Protein AF-A0A0F5ZRV3-F1 (afdb_monomer_lite)

Organism: Stenotrophomonas maltophilia (NCBI:txid40324)

Foldseek 3Di:
DPPPQDPVLVVLCVVLVADCPDPVSVVVSVPDPVVCVVVDPVSSVVCNVVSNVRVVVPPD

Sequence (60 aa):
MVRLPDRLQIALLRASGCNPNDPATQALMDSWPLDQLRQDPAAKRALWPQLRALRKRGTP

InterPro domains:
  IPR036654 DNA polymerase III, psi subunit superfamily [G3DSA:3.40.50.10220] (2-57)
  IPR036654 DNA polymerase III, psi subunit superfamily [SSF102220] (17-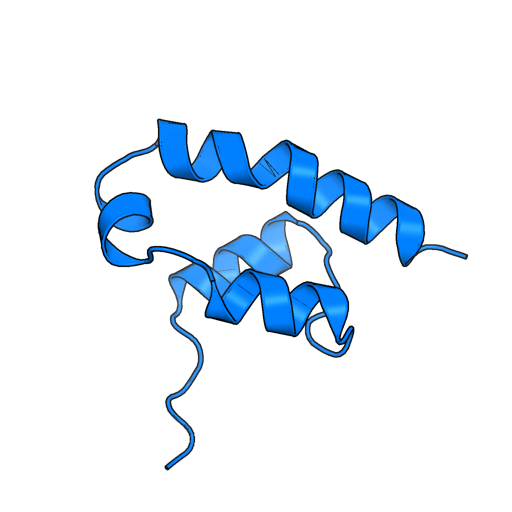53)

Structure (mmCIF, N/CA/C/O backbone):
data_AF-A0A0F5ZRV3-F1
#
_entry.id   AF-A0A0F5ZRV3-F1
#
loop_
_atom_site.group_PDB
_atom_site.id
_atom_site.type_symbol
_atom_site.label_atom_id
_atom_site.label_alt_id
_atom_site.label_comp_id
_atom_site.label_asym_id
_atom_site.label_entity_id
_atom_site.label_seq_id
_atom_site.pdbx_PDB_ins_code
_atom_site.Cartn_x
_atom_site.Cartn_y
_atom_site.Cartn_z
_atom_site.occupancy
_atom_site.B_iso_or_equiv
_atom_site.auth_seq_id
_atom_site.auth_comp_id
_atom_site.auth_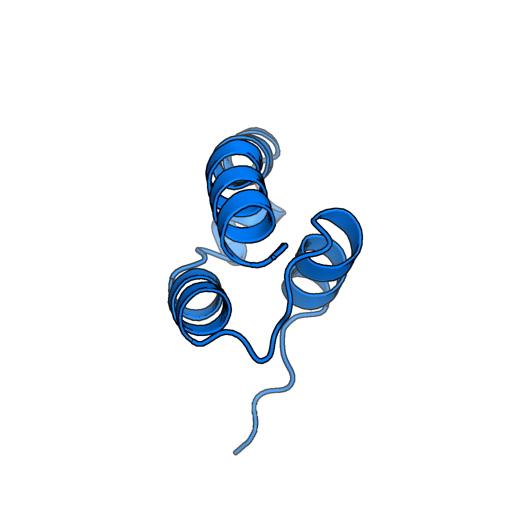asym_id
_atom_site.auth_atom_id
_atom_site.pdbx_PDB_model_num
ATOM 1 N N . MET A 1 1 ? -10.676 -13.573 14.945 1.00 44.47 1 MET A N 1
ATOM 2 C CA . MET A 1 1 ? -10.105 -14.282 13.778 1.00 44.47 1 MET A CA 1
ATOM 3 C C . MET A 1 1 ? -8.869 -13.524 13.326 1.00 44.47 1 MET A C 1
ATOM 5 O O . MET A 1 1 ? -9.016 -12.452 12.760 1.00 44.47 1 MET A O 1
ATOM 9 N N . VAL A 1 2 ? -7.665 -14.025 13.607 1.00 47.91 2 VAL A N 1
ATOM 10 C CA . VAL A 1 2 ? -6.444 -13.447 13.027 1.00 47.91 2 VAL A CA 1
ATOM 11 C C . VAL A 1 2 ? -6.390 -13.938 11.583 1.00 47.91 2 VAL A C 1
ATOM 13 O O . VAL A 1 2 ? -6.047 -15.095 11.342 1.00 47.91 2 VAL A O 1
ATOM 16 N N . ARG A 1 3 ? -6.811 -13.112 10.616 1.00 57.59 3 ARG A N 1
ATOM 17 C CA . ARG A 1 3 ? -6.444 -13.375 9.220 1.00 57.59 3 ARG A CA 1
ATOM 18 C C . ARG A 1 3 ? -4.927 -13.278 9.176 1.00 57.59 3 ARG A C 1
ATOM 20 O O . ARG A 1 3 ? -4.369 -12.223 9.459 1.00 57.59 3 ARG A O 1
ATOM 27 N N . LEU A 1 4 ? -4.271 -14.404 8.914 1.00 58.53 4 LEU A N 1
ATOM 28 C CA . LEU A 1 4 ? -2.829 -14.421 8.722 1.00 58.53 4 LEU A CA 1
ATOM 29 C C . LEU A 1 4 ? -2.493 -13.399 7.618 1.00 58.53 4 LEU A C 1
ATOM 31 O O . LEU A 1 4 ? -3.179 -13.425 6.590 1.00 58.53 4 LEU A O 1
ATOM 35 N N . PRO A 1 5 ? -1.491 -12.520 7.803 1.00 67.31 5 PRO A N 1
ATOM 36 C CA . PRO A 1 5 ? -1.119 -11.547 6.786 1.00 67.31 5 PRO A CA 1
ATOM 37 C C . PRO A 1 5 ? -0.831 -12.250 5.466 1.00 67.31 5 PRO A C 1
ATOM 39 O O . PRO A 1 5 ? -0.177 -13.300 5.430 1.00 67.31 5 PRO A O 1
ATOM 42 N N . ASP A 1 6 ? -1.327 -11.676 4.377 1.00 80.19 6 ASP A N 1
ATOM 43 C CA . ASP A 1 6 ? -1.158 -12.246 3.051 1.00 80.19 6 ASP A CA 1
ATOM 44 C C . ASP A 1 6 ? 0.330 -12.486 2.758 1.00 80.19 6 ASP A C 1
ATOM 46 O O . ASP A 1 6 ? 1.188 -11.652 3.057 1.00 80.19 6 ASP A O 1
ATOM 50 N N . ARG A 1 7 ? 0.672 -13.616 2.122 1.00 83.12 7 ARG A N 1
ATOM 51 C CA . ARG A 1 7 ? 2.080 -13.942 1.803 1.00 83.12 7 ARG A CA 1
ATOM 52 C C . ARG A 1 7 ? 2.766 -12.828 1.005 1.00 83.12 7 ARG A C 1
ATOM 54 O O . ARG A 1 7 ? 3.962 -12.599 1.173 1.00 83.12 7 ARG A O 1
ATOM 61 N N . LEU A 1 8 ? 1.999 -12.114 0.176 1.00 84.62 8 LEU A N 1
ATOM 62 C CA . LEU A 1 8 ? 2.456 -10.932 -0.552 1.00 84.62 8 LEU A CA 1
ATOM 63 C C . LEU A 1 8 ? 2.836 -9.786 0.392 1.00 84.62 8 LEU A C 1
ATOM 65 O O . LEU A 1 8 ? 3.875 -9.168 0.181 1.00 84.62 8 LEU A O 1
ATOM 69 N N . GLN A 1 9 ? 2.040 -9.529 1.435 1.00 84.81 9 GLN A N 1
ATOM 70 C CA . GLN A 1 9 ? 2.352 -8.498 2.423 1.00 84.81 9 GLN A CA 1
ATOM 71 C C . GLN A 1 9 ? 3.660 -8.820 3.143 1.00 84.81 9 GLN A C 1
ATOM 73 O O . GLN A 1 9 ? 4.549 -7.977 3.219 1.00 84.81 9 GLN A O 1
ATOM 78 N N . ILE A 1 10 ? 3.820 -10.070 3.590 1.00 86.44 10 ILE A N 1
ATOM 79 C CA . ILE A 1 10 ? 5.042 -10.537 4.258 1.00 86.44 10 ILE A CA 1
ATOM 80 C C . ILE A 1 10 ? 6.262 -10.403 3.334 1.00 86.44 10 ILE A C 1
ATOM 82 O O . ILE A 1 10 ? 7.321 -9.950 3.770 1.00 86.44 10 ILE A O 1
ATOM 86 N N . ALA A 1 11 ? 6.132 -10.786 2.059 1.00 87.69 11 ALA A N 1
ATOM 87 C CA . ALA A 1 11 ? 7.213 -10.673 1.083 1.00 87.69 11 ALA A CA 1
ATOM 88 C C . ALA A 1 11 ? 7.596 -9.209 0.814 1.00 87.69 11 ALA A C 1
ATOM 90 O O . ALA A 1 11 ? 8.783 -8.885 0.799 1.00 87.69 11 ALA A O 1
ATOM 91 N N . LEU A 1 12 ? 6.603 -8.325 0.657 1.00 85.50 12 LEU A N 1
ATOM 92 C CA . LEU A 1 12 ? 6.821 -6.888 0.497 1.00 85.50 12 LEU A CA 1
ATOM 93 C C . LEU A 1 12 ? 7.536 -6.311 1.717 1.00 85.50 12 LEU A C 1
ATOM 95 O O . LEU A 1 12 ? 8.562 -5.660 1.550 1.00 85.50 12 LEU A O 1
ATOM 99 N N . LEU A 1 13 ? 7.072 -6.603 2.934 1.00 85.12 13 LEU A N 1
ATOM 100 C CA . LEU A 1 13 ? 7.709 -6.141 4.170 1.00 85.12 13 LEU A CA 1
ATOM 101 C C . LEU A 1 13 ? 9.173 -6.572 4.273 1.00 85.12 13 LEU A C 1
ATOM 103 O O . LEU A 1 13 ? 10.039 -5.728 4.506 1.00 85.12 13 LEU A O 1
ATOM 107 N N . ARG A 1 14 ? 9.466 -7.859 4.037 1.00 85.25 14 ARG A N 1
ATOM 108 C CA . ARG A 1 14 ? 10.848 -8.364 4.053 1.00 85.25 14 ARG A CA 1
ATOM 109 C C . ARG A 1 14 ? 11.724 -7.665 3.021 1.00 85.25 14 ARG A C 1
ATOM 111 O O . ARG A 1 14 ? 12.840 -7.284 3.345 1.00 85.25 14 ARG A O 1
ATOM 118 N N . ALA A 1 15 ? 11.221 -7.476 1.803 1.00 88.25 15 ALA A N 1
ATOM 119 C CA . ALA 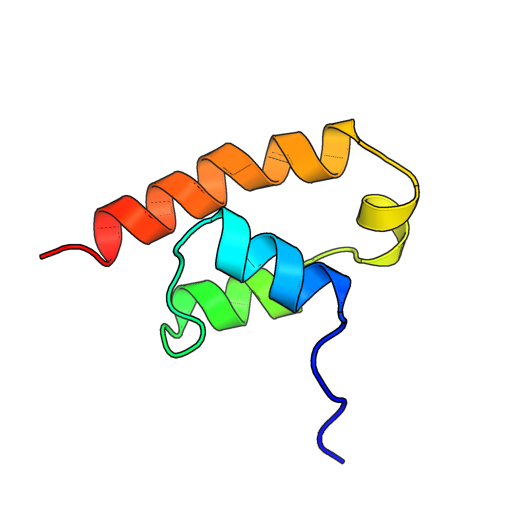A 1 15 ? 11.954 -6.777 0.750 1.00 88.25 15 ALA A CA 1
ATOM 120 C C . ALA A 1 15 ? 12.136 -5.275 1.050 1.00 88.25 15 ALA A C 1
ATOM 122 O O . ALA A 1 15 ? 13.119 -4.674 0.624 1.00 88.25 15 ALA A O 1
ATOM 123 N N . SER A 1 16 ? 11.212 -4.672 1.803 1.00 83.44 16 SER A N 1
ATOM 124 C CA . SER A 1 16 ? 11.277 -3.267 2.224 1.00 83.44 16 SER A CA 1
ATOM 125 C C . SER A 1 16 ? 12.266 -3.026 3.358 1.00 83.44 16 SER A C 1
ATOM 127 O O . SER A 1 16 ? 1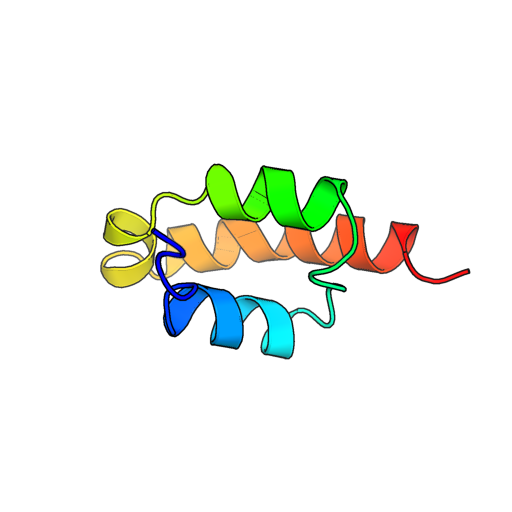2.797 -1.923 3.475 1.00 83.44 16 SER A O 1
ATOM 129 N N . GLY A 1 17 ? 12.443 -4.016 4.238 1.00 86.81 17 GLY A N 1
ATOM 130 C CA . GLY A 1 17 ? 13.077 -3.828 5.542 1.00 86.81 17 GLY A CA 1
ATOM 131 C C . GLY A 1 17 ? 12.250 -2.962 6.504 1.00 86.81 17 GLY A C 1
ATOM 132 O O . GLY A 1 17 ? 12.817 -2.361 7.411 1.00 86.81 17 GLY A O 1
ATOM 133 N N . CYS A 1 18 ? 10.933 -2.846 6.293 1.00 86.44 18 CYS A N 1
ATOM 134 C CA . CYS A 1 18 ? 10.035 -2.135 7.210 1.00 86.44 18 CYS A CA 1
ATOM 135 C C . CYS A 1 18 ? 9.697 -3.021 8.414 1.00 86.44 18 CYS A C 1
ATOM 137 O O . CYS A 1 18 ? 9.537 -4.234 8.271 1.00 86.44 18 CYS A O 1
ATOM 139 N N . ASN A 1 19 ? 9.562 -2.412 9.593 1.00 83.19 19 ASN A N 1
ATOM 140 C CA . ASN A 1 19 ? 9.198 -3.127 10.811 1.00 83.19 19 ASN A CA 1
ATOM 141 C C . ASN A 1 19 ? 7.669 -3.330 10.864 1.00 83.19 19 ASN A C 1
ATOM 143 O O . ASN A 1 19 ? 6.949 -2.341 10.959 1.00 83.19 19 ASN A O 1
ATOM 147 N N . PRO A 1 20 ? 7.146 -4.570 10.849 1.00 81.69 20 PRO A N 1
ATOM 148 C CA . PRO A 1 20 ? 5.703 -4.817 10.941 1.00 81.69 20 PRO A CA 1
ATOM 149 C C . PRO A 1 20 ? 5.090 -4.412 12.290 1.00 81.69 20 PRO A C 1
ATOM 151 O O . PRO A 1 20 ? 3.874 -4.307 12.394 1.00 81.69 20 PRO A O 1
ATOM 154 N N . ASN A 1 21 ? 5.902 -4.188 13.328 1.00 82.06 21 ASN A N 1
ATOM 155 C CA . ASN A 1 21 ? 5.423 -3.712 14.628 1.00 82.06 21 ASN A CA 1
ATOM 156 C C . ASN A 1 21 ? 5.251 -2.185 14.680 1.00 82.06 21 ASN A C 1
ATOM 158 O O . ASN A 1 21 ? 4.702 -1.673 15.650 1.00 82.06 21 ASN A O 1
ATOM 162 N N . ASP A 1 22 ? 5.726 -1.457 13.666 1.00 84.62 22 ASP A N 1
ATOM 163 C CA . ASP A 1 22 ? 5.549 -0.010 13.578 1.00 84.62 22 ASP A CA 1
ATOM 164 C C . ASP A 1 22 ? 4.091 0.320 13.195 1.00 84.62 22 ASP A C 1
ATOM 166 O O . ASP A 1 22 ? 3.625 -0.147 12.147 1.00 84.62 22 ASP A O 1
ATOM 170 N N . PRO A 1 23 ? 3.360 1.131 13.987 1.00 85.06 23 PRO A N 1
ATOM 171 C CA . PRO A 1 23 ? 1.966 1.472 13.702 1.00 85.06 23 PRO A CA 1
ATOM 172 C C . PRO A 1 23 ? 1.762 2.084 12.313 1.00 85.06 23 PRO A C 1
ATOM 174 O O . PRO A 1 23 ? 0.755 1.815 11.660 1.00 85.06 23 PRO A O 1
ATOM 177 N N . ALA A 1 24 ? 2.728 2.871 11.824 1.00 84.81 24 ALA A N 1
ATOM 178 C CA . ALA A 1 24 ? 2.649 3.464 10.491 1.00 84.81 24 ALA A CA 1
ATOM 179 C C . ALA A 1 24 ? 2.757 2.404 9.382 1.00 84.81 24 ALA A C 1
ATOM 181 O O . ALA A 1 24 ? 2.079 2.499 8.358 1.00 84.81 24 ALA A O 1
ATOM 182 N N . THR A 1 25 ? 3.570 1.369 9.603 1.00 86.31 25 THR A N 1
ATOM 183 C CA . THR A 1 25 ? 3.676 0.223 8.696 1.00 86.31 25 THR A CA 1
ATOM 184 C C . THR A 1 25 ? 2.396 -0.616 8.720 1.00 86.31 25 THR A C 1
ATOM 186 O O . THR A 1 25 ? 1.914 -0.988 7.654 1.00 86.31 25 THR A O 1
ATOM 189 N N . GLN A 1 26 ? 1.796 -0.853 9.893 1.00 86.06 26 GLN A N 1
ATOM 190 C CA . GLN A 1 26 ? 0.528 -1.591 10.005 1.00 86.06 26 GLN A CA 1
ATOM 191 C C . GLN A 1 26 ? -0.628 -0.871 9.302 1.00 86.06 26 GLN A C 1
ATOM 193 O O . GLN A 1 26 ? -1.307 -1.473 8.475 1.00 86.06 26 GLN A O 1
ATOM 198 N N . ALA A 1 27 ? -0.790 0.435 9.540 1.00 87.00 27 ALA A N 1
ATOM 199 C CA . ALA A 1 27 ? -1.812 1.238 8.867 1.00 87.00 27 ALA A CA 1
ATOM 200 C C . ALA A 1 27 ? -1.634 1.236 7.338 1.00 87.00 27 ALA A C 1
ATOM 202 O O . ALA A 1 27 ? -2.605 1.148 6.585 1.00 87.00 27 ALA A O 1
ATOM 203 N N . LEU A 1 28 ? -0.382 1.287 6.866 1.00 85.00 28 LEU A N 1
ATOM 204 C CA . LEU A 1 28 ? -0.085 1.188 5.442 1.00 85.00 28 LEU A CA 1
ATOM 205 C C . LEU A 1 28 ? -0.469 -0.195 4.886 1.00 85.00 28 LEU A C 1
ATOM 207 O O . LEU A 1 28 ? -1.085 -0.263 3.825 1.00 85.00 28 LEU A O 1
ATOM 211 N N . MET A 1 29 ? -0.144 -1.282 5.590 1.00 85.38 29 MET A N 1
ATOM 212 C CA . MET A 1 29 ? -0.482 -2.648 5.171 1.00 85.38 29 MET A CA 1
ATOM 213 C C . MET A 1 29 ? -1.988 -2.885 5.066 1.00 85.38 29 MET A C 1
ATOM 215 O O . MET A 1 29 ? -2.419 -3.535 4.112 1.00 85.38 29 MET A O 1
ATOM 219 N N . ASP A 1 30 ? -2.769 -2.352 6.007 1.00 86.25 30 ASP A N 1
ATOM 220 C CA . ASP A 1 30 ? -4.233 -2.445 5.985 1.00 86.25 30 ASP A CA 1
ATOM 221 C C . ASP A 1 30 ? -4.833 -1.707 4.780 1.00 86.25 30 ASP A C 1
ATOM 223 O O . ASP A 1 30 ? -5.844 -2.132 4.226 1.00 86.25 30 ASP A O 1
ATOM 227 N N . SER A 1 31 ? -4.178 -0.636 4.318 1.00 85.38 31 SER A N 1
ATOM 228 C CA . SER A 1 31 ? -4.612 0.129 3.143 1.00 85.38 31 SER A CA 1
ATOM 229 C C . SER A 1 31 ? -4.243 -0.504 1.792 1.00 85.38 31 SER A C 1
ATOM 231 O O . SER A 1 31 ? -4.649 0.008 0.747 1.00 85.38 31 SER A O 1
ATOM 233 N N . TRP A 1 32 ? -3.455 -1.588 1.763 1.00 86.88 32 TRP A N 1
ATOM 234 C CA . TRP A 1 32 ? -2.951 -2.134 0.502 1.00 86.88 32 TRP A CA 1
ATOM 235 C C . TRP A 1 32 ? -4.041 -2.820 -0.326 1.00 86.88 32 TRP A C 1
ATOM 237 O O . TRP A 1 32 ? -4.630 -3.805 0.126 1.00 86.88 32 TRP A O 1
ATOM 247 N N . PRO A 1 33 ? -4.236 -2.414 -1.596 1.00 85.69 33 PRO A N 1
ATOM 248 C CA . PRO A 1 33 ? -5.142 -3.109 -2.498 1.00 85.69 33 PRO A CA 1
ATOM 249 C C . PRO A 1 33 ? -4.473 -4.394 -3.010 1.00 85.69 33 PRO A C 1
ATOM 251 O O . PRO A 1 33 ? -3.890 -4.426 -4.092 1.00 85.69 33 PRO A O 1
ATOM 254 N N . LEU A 1 34 ? -4.517 -5.470 -2.217 1.00 85.50 34 LEU A N 1
ATOM 255 C CA . LEU A 1 34 ? -3.795 -6.722 -2.493 1.00 85.50 34 LEU A CA 1
ATOM 256 C C . LEU A 1 34 ? -4.151 -7.358 -3.839 1.00 85.50 34 LEU A C 1
ATOM 258 O O . LEU A 1 34 ? -3.283 -7.959 -4.470 1.00 85.50 34 LEU A O 1
ATOM 262 N N . ASP A 1 35 ? -5.399 -7.219 -4.277 1.00 87.62 35 ASP A N 1
ATOM 263 C CA . ASP A 1 35 ? -5.855 -7.739 -5.565 1.00 87.62 35 ASP A CA 1
ATOM 264 C C . ASP A 1 35 ? -5.171 -7.011 -6.735 1.00 87.62 35 ASP A C 1
ATOM 266 O O . ASP A 1 35 ? -4.497 -7.630 -7.561 1.00 87.62 35 ASP A O 1
ATOM 270 N N . GLN A 1 36 ? -5.186 -5.675 -6.702 1.00 86.38 36 GLN A N 1
ATOM 271 C CA . GLN A 1 36 ? -4.482 -4.837 -7.671 1.00 86.38 36 GLN A CA 1
ATOM 272 C C . GLN A 1 36 ? -2.970 -5.062 -7.614 1.00 86.38 36 GLN A C 1
ATOM 274 O O . GLN A 1 36 ? -2.321 -5.167 -8.647 1.00 86.38 36 GLN A O 1
ATOM 279 N N . LEU A 1 37 ? -2.394 -5.217 -6.420 1.00 86.56 37 LEU A N 1
ATOM 280 C CA . LEU A 1 37 ? -0.971 -5.515 -6.277 1.00 86.56 37 LEU A CA 1
ATOM 281 C C . LEU A 1 37 ? -0.592 -6.873 -6.867 1.00 86.56 37 LEU A C 1
ATOM 283 O O . LEU A 1 37 ? 0.558 -7.051 -7.249 1.00 86.56 37 LEU A O 1
ATOM 287 N N . ARG A 1 38 ? -1.498 -7.851 -6.944 1.00 84.44 38 ARG A N 1
ATOM 288 C CA . ARG A 1 38 ? -1.208 -9.137 -7.598 1.00 84.44 38 ARG A CA 1
ATOM 289 C C . ARG A 1 38 ? -1.201 -9.014 -9.117 1.00 84.44 38 ARG A C 1
ATOM 291 O O . ARG A 1 38 ? -0.350 -9.635 -9.748 1.00 84.44 38 ARG A O 1
ATOM 298 N N . GLN A 1 39 ? -2.117 -8.219 -9.660 1.00 87.62 39 GLN A N 1
ATOM 299 C CA . GLN A 1 39 ? -2.325 -8.039 -11.098 1.00 87.62 39 GLN A CA 1
ATOM 300 C C . GLN A 1 39 ? -1.354 -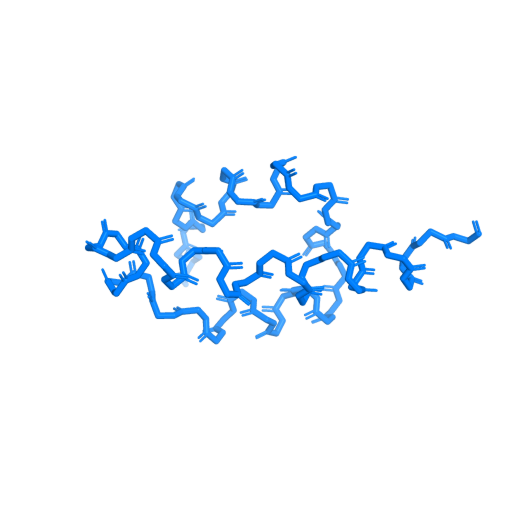7.011 -11.711 1.00 87.62 39 GLN A C 1
ATOM 302 O O . GLN A 1 39 ? -0.936 -7.174 -12.853 1.00 87.62 39 GLN A O 1
ATOM 307 N N . ASP A 1 40 ? -0.957 -5.981 -10.953 1.00 88.50 40 ASP A N 1
ATOM 308 C CA . ASP A 1 40 ? -0.236 -4.815 -11.470 1.00 88.50 40 ASP A CA 1
ATOM 309 C C . ASP A 1 40 ? 1.181 -4.645 -10.863 1.00 88.50 40 ASP A C 1
ATOM 311 O O . ASP A 1 40 ? 1.354 -4.284 -9.688 1.00 88.50 40 ASP A O 1
ATOM 315 N N . PRO A 1 41 ? 2.244 -4.846 -11.667 1.00 84.31 41 PRO A N 1
ATOM 316 C CA . PRO A 1 41 ? 3.622 -4.563 -11.269 1.00 84.31 41 PRO A CA 1
ATOM 317 C C . PRO A 1 41 ? 3.906 -3.079 -10.986 1.00 84.31 41 PRO A C 1
ATOM 319 O O . PRO A 1 41 ? 4.821 -2.776 -10.211 1.00 84.31 41 PRO A O 1
ATOM 322 N N . ALA A 1 42 ? 3.184 -2.151 -11.621 1.00 87.56 42 ALA A N 1
ATOM 323 C CA . ALA A 1 42 ? 3.336 -0.714 -11.412 1.00 87.56 42 ALA A CA 1
ATOM 324 C C . ALA A 1 42 ? 2.778 -0.299 -10.045 1.00 87.56 42 ALA A C 1
ATOM 326 O O . ALA A 1 42 ? 3.458 0.430 -9.319 1.00 87.56 42 ALA A O 1
ATOM 327 N N . ALA A 1 43 ? 1.633 -0.854 -9.633 1.00 87.25 43 ALA A N 1
ATOM 328 C CA . ALA A 1 43 ? 1.080 -0.665 -8.290 1.00 87.25 43 ALA A CA 1
ATOM 329 C C . ALA A 1 43 ? 2.079 -1.067 -7.190 1.00 87.25 43 ALA A C 1
ATOM 331 O O . ALA A 1 43 ? 2.298 -0.315 -6.240 1.00 87.25 43 ALA A O 1
ATOM 332 N N . LYS A 1 44 ? 2.789 -2.198 -7.350 1.00 85.50 44 LYS A N 1
ATOM 333 C CA . LYS A 1 44 ? 3.875 -2.575 -6.419 1.00 85.50 44 LYS A CA 1
ATOM 334 C C . LYS A 1 44 ? 4.998 -1.539 -6.402 1.00 85.50 44 LYS A C 1
ATOM 336 O O . LYS A 1 44 ? 5.495 -1.181 -5.337 1.00 85.50 44 LYS A O 1
ATOM 341 N N . ARG A 1 4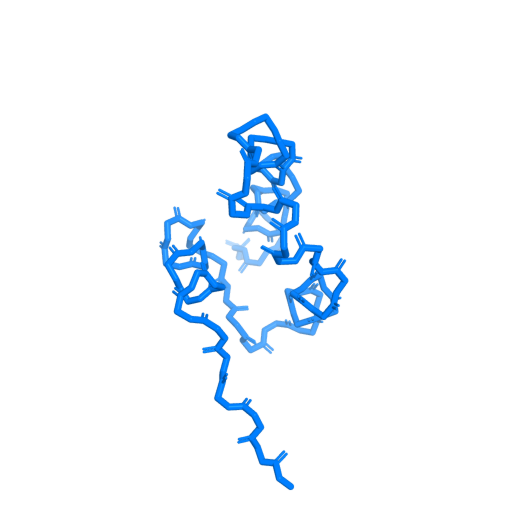5 ? 5.417 -1.051 -7.576 1.00 86.44 45 ARG A N 1
ATOM 342 C CA . ARG A 1 45 ? 6.478 -0.036 -7.675 1.00 86.44 45 ARG A CA 1
ATOM 343 C C . ARG A 1 45 ? 6.075 1.292 -7.035 1.00 86.44 45 ARG A C 1
ATOM 345 O O . ARG A 1 45 ? 6.933 1.922 -6.421 1.00 86.44 45 ARG A O 1
ATOM 352 N N . ALA A 1 46 ? 4.802 1.677 -7.106 1.00 88.50 46 ALA A N 1
ATOM 353 C CA . ALA A 1 46 ? 4.266 2.874 -6.457 1.00 88.50 46 ALA A CA 1
ATOM 354 C C . ALA A 1 46 ? 4.289 2.796 -4.916 1.00 88.50 46 ALA A C 1
ATOM 356 O O . ALA A 1 46 ? 4.345 3.830 -4.245 1.00 88.50 46 ALA A O 1
ATOM 357 N N . LEU A 1 47 ? 4.322 1.589 -4.336 1.00 86.94 47 LEU A N 1
ATOM 358 C CA . LEU A 1 47 ? 4.503 1.399 -2.892 1.00 86.94 47 LEU A CA 1
ATOM 359 C C . LEU A 1 47 ? 5.959 1.583 -2.438 1.00 86.94 47 LEU A C 1
ATOM 361 O O . LEU A 1 47 ? 6.201 1.965 -1.293 1.00 86.94 47 LEU A O 1
ATOM 365 N N . TRP A 1 48 ? 6.951 1.357 -3.310 1.00 87.19 48 TRP A N 1
ATOM 366 C CA . TRP A 1 48 ? 8.364 1.390 -2.907 1.00 87.19 48 TRP A CA 1
ATOM 367 C C . TRP A 1 48 ? 8.861 2.721 -2.325 1.00 87.19 48 TRP A C 1
ATOM 369 O O . TRP A 1 48 ? 9.667 2.678 -1.390 1.00 87.19 48 TRP A O 1
ATOM 379 N N . PRO A 1 49 ? 8.471 3.899 -2.846 1.00 87.94 49 PRO A N 1
ATOM 380 C CA . PRO A 1 49 ? 8.833 5.177 -2.238 1.00 87.94 49 PRO A CA 1
ATOM 381 C C . PRO A 1 49 ? 8.261 5.335 -0.825 1.00 87.94 49 PRO A C 1
ATOM 383 O O . PRO A 1 49 ? 8.983 5.762 0.073 1.00 87.94 49 PRO A O 1
ATOM 386 N N . GLN A 1 50 ? 7.004 4.928 -0.615 1.00 85.56 50 GLN A N 1
ATOM 387 C CA . GLN A 1 50 ? 6.314 5.021 0.677 1.00 85.56 50 GLN A CA 1
ATOM 388 C C . GLN A 1 50 ? 6.988 4.120 1.721 1.00 85.56 50 GLN A C 1
ATOM 390 O O . GLN A 1 50 ? 7.347 4.573 2.805 1.00 85.56 50 GLN A O 1
ATOM 395 N N . LEU A 1 51 ? 7.282 2.875 1.343 1.00 87.75 51 LEU A N 1
ATOM 396 C CA . LEU A 1 51 ? 8.018 1.914 2.167 1.00 87.75 51 LEU A CA 1
ATOM 397 C C . LEU A 1 51 ? 9.429 2.414 2.521 1.00 87.75 51 LEU A C 1
ATOM 399 O O . LEU A 1 51 ? 9.858 2.342 3.671 1.00 87.75 51 LEU A O 1
ATOM 403 N N . ARG A 1 52 ? 10.153 3.004 1.559 1.00 86.81 52 ARG A N 1
ATOM 404 C CA . ARG A 1 52 ? 11.470 3.606 1.830 1.00 86.81 52 ARG A CA 1
ATOM 405 C C . ARG A 1 52 ? 11.393 4.804 2.773 1.00 86.81 52 ARG A C 1
ATOM 407 O O . ARG A 1 52 ? 12.297 4.957 3.592 1.00 86.81 52 ARG A O 1
ATOM 414 N N . ALA A 1 53 ? 10.360 5.637 2.667 1.00 86.94 53 ALA A N 1
ATOM 415 C CA . ALA A 1 53 ? 10.148 6.758 3.580 1.00 86.94 53 ALA A CA 1
ATOM 416 C C . ALA A 1 53 ? 9.873 6.271 5.012 1.00 86.94 53 ALA A C 1
ATOM 418 O O . ALA A 1 53 ? 10.471 6.793 5.952 1.00 86.94 53 ALA A O 1
ATOM 419 N N . LEU A 1 54 ? 9.055 5.221 5.170 1.00 84.00 54 LEU A N 1
ATOM 420 C CA . LEU A 1 54 ? 8.824 4.570 6.463 1.00 84.00 54 LEU A CA 1
ATOM 421 C C . LEU A 1 54 ? 10.116 3.994 7.048 1.00 84.00 54 LEU A C 1
ATOM 423 O O . LEU A 1 54 ? 10.450 4.286 8.192 1.00 84.00 54 LEU A O 1
ATOM 427 N N . ARG A 1 55 ? 10.905 3.261 6.249 1.00 84.00 55 ARG A N 1
ATOM 428 C CA . ARG A 1 55 ? 12.205 2.736 6.696 1.00 84.00 55 ARG A CA 1
ATOM 429 C C . ARG A 1 55 ? 13.136 3.847 7.179 1.00 84.00 55 ARG A C 1
ATOM 431 O O . ARG A 1 55 ? 13.744 3.708 8.233 1.00 84.00 55 ARG A O 1
ATOM 438 N N . LYS A 1 56 ? 13.240 4.950 6.429 1.00 81.19 56 LYS A N 1
ATOM 439 C CA . LYS A 1 56 ? 14.070 6.100 6.823 1.00 81.19 56 LYS A CA 1
ATOM 440 C C . LYS A 1 56 ? 13.615 6.734 8.139 1.00 81.19 56 LYS A C 1
ATOM 442 O O . LYS A 1 56 ? 14.466 7.204 8.874 1.00 81.19 56 LYS A O 1
ATOM 447 N N . ARG A 1 57 ? 12.311 6.746 8.438 1.00 77.12 57 ARG A N 1
ATOM 448 C CA . ARG A 1 57 ? 11.784 7.252 9.721 1.00 77.12 57 ARG A CA 1
ATOM 449 C C . ARG A 1 57 ? 12.003 6.285 10.884 1.00 77.12 57 ARG A C 1
ATOM 451 O O . ARG A 1 57 ? 12.156 6.743 12.005 1.00 77.12 57 ARG A O 1
ATOM 458 N N . GLY A 1 58 ? 11.990 4.977 10.626 1.00 67.38 58 GLY A N 1
ATOM 459 C CA . GLY A 1 58 ? 12.161 3.938 11.648 1.00 67.38 58 GLY A CA 1
ATOM 460 C C . GLY A 1 58 ? 13.611 3.542 11.937 1.00 67.38 58 GLY A C 1
ATOM 461 O O . GLY A 1 58 ? 13.836 2.686 12.787 1.00 67.38 58 GLY A O 1
ATOM 462 N N . THR A 1 59 ? 14.585 4.120 11.227 1.00 57.75 59 THR A N 1
ATOM 463 C CA . THR A 1 59 ? 16.010 3.946 11.536 1.00 57.75 59 THR A CA 1
ATOM 464 C C . THR A 1 59 ? 16.428 5.128 12.421 1.00 57.75 59 THR A C 1
ATOM 466 O O . THR A 1 59 ? 16.357 6.249 11.916 1.00 57.75 59 THR A O 1
ATOM 469 N N . PRO A 1 60 ? 16.765 4.930 13.712 1.00 51.97 60 PRO A N 1
ATOM 470 C CA . PRO A 1 60 ? 17.370 5.984 14.527 1.00 51.97 60 PRO A CA 1
ATOM 471 C C . PRO A 1 60 ? 18.739 6.414 13.984 1.00 51.97 60 PRO A C 1
ATOM 473 O O . PRO A 1 60 ? 19.398 5.590 13.304 1.00 51.97 60 PRO A O 1
#

pLDDT: mean 81.63, std 10.41, range [44.47, 88.5]

Radius of gyration: 11.34 Å; chains: 1; bounding box: 28×22×26 Å

Secondary structure (DSSP, 8-state):
---PPPHHHHHHHHHHT--TTSHHHHHHHHT--HHHHHH-HHHHHHHHHHHHHHHHHH--